Protein AF-A0ABC8AIF9-F1 (afdb_monomer_lite)

pLDDT: mean 82.9, std 13.35, range [44.25, 95.88]

Organism: NCBI:txid37332

InterPro domains:
  IPR011008 Dimeric alpha-beta barrel [SSF54909] (7-73)
  IPR019887 Transcription regulator AsnC/Lrp, ligand binding domain [PF01037] (8-70)

Structure (mmCIF, N/CA/C/O backbone):
data_AF-A0ABC8AIF9-F1
#
_entry.id   AF-A0ABC8AIF9-F1
#
loop_
_atom_site.group_PDB
_atom_site.id
_atom_site.type_symbol
_atom_site.label_atom_id
_atom_site.label_alt_id
_atom_site.label_comp_id
_atom_site.label_asym_id
_atom_site.label_entity_id
_atom_site.label_seq_id
_atom_site.pdbx_PDB_ins_code
_atom_site.Cartn_x
_atom_site.Cartn_y
_atom_site.Cartn_z
_atom_site.occupancy
_atom_site.B_iso_or_equiv
_atom_site.auth_seq_id
_atom_site.auth_comp_id
_atom_site.auth_asym_id
_atom_site.auth_atom_id
_atom_site.pdbx_PDB_model_num
ATO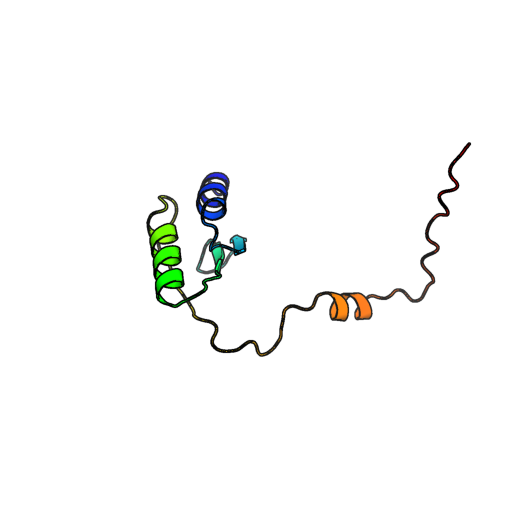M 1 N N . MET A 1 1 ? -7.227 20.039 -13.251 1.00 44.25 1 MET A N 1
ATOM 2 C CA . MET A 1 1 ? -6.569 18.996 -12.432 1.00 44.25 1 MET A CA 1
ATOM 3 C C . MET A 1 1 ? -6.776 17.646 -13.118 1.00 44.25 1 MET A C 1
ATOM 5 O O . MET A 1 1 ? -7.907 17.195 -13.222 1.00 44.25 1 MET A O 1
ATOM 9 N N . ARG A 1 2 ? -5.721 17.083 -13.722 1.00 53.69 2 ARG A N 1
ATOM 10 C CA . ARG A 1 2 ? -5.759 15.989 -14.721 1.00 53.69 2 ARG A CA 1
ATOM 11 C C . ARG A 1 2 ? -5.531 14.612 -14.065 1.00 53.69 2 ARG A C 1
ATOM 13 O O . ARG A 1 2 ? -4.647 13.881 -14.480 1.00 53.69 2 ARG A O 1
ATOM 20 N N . TRP A 1 3 ? -6.295 14.266 -13.028 1.00 54.16 3 TRP A N 1
ATOM 21 C CA . TRP A 1 3 ? -6.096 13.017 -12.262 1.00 54.16 3 TRP A CA 1
ATOM 22 C C . TRP A 1 3 ? -6.614 11.759 -12.967 1.00 54.16 3 TRP A C 1
ATOM 24 O O . TRP A 1 3 ? -6.117 10.660 -12.743 1.00 54.16 3 TRP A O 1
ATOM 34 N N . THR A 1 4 ? -7.594 11.912 -13.859 1.00 54.88 4 THR A N 1
ATOM 35 C CA . THR A 1 4 ? -8.262 10.787 -14.530 1.00 54.88 4 THR A CA 1
ATOM 36 C C . THR A 1 4 ? -7.327 9.960 -15.404 1.00 54.88 4 THR A C 1
ATOM 38 O O . THR A 1 4 ? -7.550 8.766 -15.567 1.00 54.88 4 THR A O 1
ATOM 41 N N . ARG A 1 5 ? -6.264 10.566 -15.950 1.00 57.78 5 ARG A N 1
ATOM 42 C CA . ARG A 1 5 ? -5.325 9.856 -16.825 1.00 57.78 5 ARG A CA 1
ATOM 43 C C . ARG A 1 5 ? -4.317 9.013 -16.037 1.00 57.78 5 ARG A C 1
ATOM 45 O O . ARG A 1 5 ? -4.051 7.889 -16.440 1.00 57.78 5 ARG A O 1
ATOM 52 N N . SER A 1 6 ? -3.845 9.509 -14.892 1.00 62.00 6 SER A N 1
ATOM 53 C CA . SER A 1 6 ? -2.914 8.783 -14.017 1.00 62.00 6 SER A CA 1
ATOM 54 C C . SER A 1 6 ? -3.553 7.534 -13.405 1.00 62.00 6 SER A C 1
ATOM 56 O O . SER A 1 6 ? -2.895 6.509 -13.271 1.00 62.00 6 SER A O 1
ATOM 58 N N . SER A 1 7 ? -4.850 7.596 -13.077 1.00 70.12 7 SER A N 1
ATOM 59 C CA . SER A 1 7 ? -5.580 6.450 -12.521 1.00 70.12 7 SER A CA 1
ATOM 60 C C . SER A 1 7 ? -5.608 5.259 -13.480 1.00 70.12 7 SER A C 1
ATOM 62 O O . SER A 1 7 ? -5.412 4.138 -13.034 1.00 70.12 7 SER A O 1
ATOM 64 N N . ALA A 1 8 ? -5.825 5.487 -14.779 1.00 79.75 8 ALA A N 1
ATOM 65 C CA . ALA A 1 8 ? -5.908 4.407 -15.765 1.00 79.75 8 ALA A CA 1
ATOM 66 C C . ALA A 1 8 ? -4.542 3.757 -16.051 1.00 79.75 8 ALA A C 1
ATOM 68 O O . ALA A 1 8 ? -4.470 2.554 -16.280 1.00 79.75 8 ALA A O 1
ATOM 69 N N . GLU A 1 9 ? -3.457 4.539 -16.026 1.00 86.25 9 GLU A N 1
ATOM 70 C CA . GLU A 1 9 ? -2.097 4.009 -16.204 1.00 86.25 9 GLU A CA 1
ATOM 71 C C . GLU A 1 9 ? -1.672 3.134 -15.015 1.00 86.25 9 GLU A C 1
ATOM 73 O O . GLU A 1 9 ? -1.060 2.090 -15.221 1.00 86.25 9 GLU A O 1
ATOM 78 N N . LEU A 1 10 ? -2.019 3.527 -13.783 1.00 90.12 10 LEU A N 1
ATOM 79 C CA . LEU A 1 10 ? -1.704 2.746 -12.581 1.00 90.12 10 LEU A CA 1
ATOM 80 C C . LEU A 1 10 ? -2.574 1.492 -12.444 1.00 90.12 10 LEU A C 1
ATOM 82 O O . LEU A 1 10 ? -2.056 0.451 -12.053 1.00 90.12 10 LEU A O 1
ATOM 86 N N . ASP A 1 11 ? -3.857 1.573 -12.803 1.00 90.50 11 ASP A N 1
ATOM 87 C CA . ASP A 1 11 ? -4.793 0.436 -12.783 1.00 90.50 11 ASP A CA 1
ATOM 88 C C . ASP A 1 11 ? -4.359 -0.691 -13.741 1.00 90.50 11 ASP A C 1
ATOM 90 O O . ASP A 1 11 ? -4.582 -1.873 -13.490 1.00 90.50 11 ASP A O 1
ATOM 94 N N . ALA A 1 12 ? -3.645 -0.343 -14.816 1.00 92.25 12 ALA A N 1
ATOM 95 C CA . ALA A 1 12 ? -3.086 -1.314 -15.754 1.00 92.25 12 ALA A CA 1
ATOM 96 C C . ALA A 1 12 ? -1.868 -2.088 -15.210 1.00 92.25 12 ALA A C 1
ATOM 98 O O . ALA A 1 12 ? -1.420 -3.033 -15.863 1.00 92.25 12 ALA A O 1
ATOM 99 N N . ILE A 1 13 ? -1.304 -1.703 -14.056 1.00 94.19 13 ILE A N 1
ATOM 100 C CA . ILE A 1 13 ? -0.126 -2.343 -13.458 1.00 94.19 13 ILE A CA 1
ATOM 101 C C . ILE A 1 13 ? -0.598 -3.306 -12.357 1.00 94.19 13 ILE A C 1
ATOM 103 O O . ILE A 1 13 ? -0.903 -2.851 -11.258 1.00 94.19 13 ILE A O 1
ATOM 107 N N . PRO A 1 14 ? -0.580 -4.641 -12.563 1.00 94.38 14 PRO A N 1
ATOM 108 C CA . PRO A 1 14 ? -1.173 -5.592 -11.610 1.00 94.38 14 PRO A CA 1
ATOM 109 C C . PRO A 1 14 ? -0.554 -5.564 -10.207 1.00 94.38 14 PRO A C 1
ATOM 111 O O . PRO A 1 14 ? -1.191 -5.946 -9.230 1.00 94.38 14 PRO A O 1
ATOM 114 N N . GLY A 1 15 ? 0.705 -5.128 -10.101 1.00 95.19 15 GLY A N 1
ATOM 115 C CA . GLY A 1 15 ? 1.390 -4.967 -8.821 1.00 95.19 15 GLY A CA 1
ATOM 116 C C . GLY A 1 15 ? 0.891 -3.779 -7.994 1.00 95.19 15 GLY A C 1
ATOM 117 O O . GLY A 1 15 ? 1.196 -3.717 -6.806 1.00 95.19 15 GLY A O 1
ATOM 118 N N . VAL A 1 16 ? 0.136 -2.843 -8.576 1.00 95.62 16 VAL A N 1
ATOM 119 C CA . VAL A 1 16 ? -0.517 -1.749 -7.848 1.00 95.62 16 VAL A CA 1
ATOM 120 C C . VAL A 1 16 ? -1.829 -2.279 -7.279 1.00 95.62 16 VAL A C 1
ATOM 122 O O . VAL A 1 16 ? -2.804 -2.467 -7.994 1.00 95.62 16 VAL A O 1
ATOM 125 N N . LEU A 1 17 ? -1.850 -2.540 -5.974 1.00 94.81 17 LEU A N 1
ATOM 126 C CA . LEU A 1 17 ? -3.016 -3.108 -5.294 1.00 94.81 17 LEU A CA 1
ATOM 127 C C . LEU A 1 17 ? -4.022 -2.030 -4.890 1.00 94.81 17 LEU A C 1
ATOM 129 O O . LEU A 1 17 ? -5.223 -2.277 -4.855 1.00 94.81 17 LEU A O 1
ATOM 133 N N . GLU A 1 18 ? -3.522 -0.844 -4.544 1.00 94.00 18 GLU A N 1
ATOM 134 C CA . GLU A 1 18 ? -4.319 0.329 -4.188 1.00 94.00 18 GLU A CA 1
ATOM 135 C C . GLU A 1 18 ? -3.569 1.595 -4.605 1.00 94.00 18 GLU A C 1
ATOM 137 O O . GLU A 1 18 ? -2.337 1.626 -4.544 1.00 94.00 18 GLU A O 1
ATOM 142 N N . ALA A 1 19 ? -4.300 2.649 -4.962 1.00 93.00 19 ALA A N 1
ATOM 143 C CA . ALA A 1 19 ? -3.755 3.975 -5.227 1.00 93.00 19 ALA A CA 1
ATOM 144 C C . ALA A 1 19 ? -4.701 5.053 -4.680 1.00 93.00 19 ALA A C 1
ATOM 146 O O . ALA A 1 19 ? -5.907 5.019 -4.928 1.00 93.00 19 ALA A O 1
ATOM 147 N N . TYR A 1 20 ? -4.156 6.020 -3.944 1.00 90.94 20 TYR A N 1
ATOM 148 C CA . TYR A 1 20 ? -4.916 7.082 -3.285 1.00 90.94 20 TYR A CA 1
ATOM 149 C C . TYR A 1 20 ? -4.365 8.445 -3.668 1.00 90.94 20 TYR A C 1
ATOM 151 O O . TYR A 1 20 ? -3.165 8.669 -3.549 1.00 90.94 20 TYR A O 1
ATOM 159 N N . ALA A 1 21 ? -5.234 9.373 -4.065 1.00 90.00 21 ALA A N 1
ATOM 160 C CA . ALA A 1 21 ? -4.844 10.771 -4.195 1.00 90.00 21 ALA A CA 1
ATOM 161 C C . ALA A 1 21 ? -4.650 11.388 -2.803 1.00 90.00 21 ALA A C 1
ATOM 163 O O . ALA A 1 21 ? -5.488 11.204 -1.915 1.00 90.00 21 ALA A O 1
ATOM 164 N N . THR A 1 22 ? -3.560 12.128 -2.612 1.00 87.81 22 THR A N 1
ATOM 165 C CA . THR A 1 22 ? -3.210 12.732 -1.319 1.00 87.81 22 THR A CA 1
ATOM 166 C C . THR A 1 22 ? -2.944 14.225 -1.455 1.00 87.81 22 THR A C 1
ATOM 168 O O . THR A 1 22 ? -2.468 14.692 -2.479 1.00 87.81 22 THR A O 1
ATOM 171 N N . THR A 1 23 ? -3.221 14.998 -0.404 1.00 84.81 23 THR A N 1
ATOM 172 C CA . THR A 1 23 ? -2.931 16.446 -0.349 1.00 84.81 23 THR A CA 1
ATOM 173 C C . THR A 1 23 ? -1.540 16.749 0.235 1.00 84.81 23 THR A C 1
ATOM 175 O O . THR A 1 23 ? -1.301 17.857 0.709 1.00 84.81 23 THR A O 1
ATOM 178 N N . GLY A 1 24 ? -0.659 15.742 0.307 1.00 79.25 24 GLY A N 1
ATOM 179 C CA . GLY A 1 24 ? 0.660 15.808 0.943 1.00 79.25 24 GLY A CA 1
ATOM 180 C C . GLY A 1 24 ? 1.789 16.154 -0.032 1.00 79.25 24 GLY A C 1
ATOM 181 O O . GLY A 1 24 ? 1.560 16.682 -1.111 1.00 79.25 24 GLY A O 1
ATOM 182 N N . SER A 1 25 ? 3.032 15.832 0.341 1.00 78.12 25 SER A N 1
ATOM 183 C CA . SER A 1 25 ? 4.217 16.036 -0.516 1.00 78.12 25 SER A CA 1
ATOM 184 C C . SER A 1 25 ? 4.243 15.152 -1.768 1.00 78.12 25 SER A C 1
ATOM 186 O O . SER A 1 25 ? 5.042 15.393 -2.672 1.00 78.12 25 SER A O 1
ATOM 188 N N . GLY A 1 26 ? 3.401 14.120 -1.795 1.00 81.44 26 GLY A N 1
ATOM 189 C CA . GLY A 1 26 ? 3.115 13.306 -2.961 1.00 81.44 26 GLY A CA 1
ATOM 190 C C . GLY A 1 26 ? 1.661 13.470 -3.381 1.00 81.44 26 GLY A C 1
ATOM 191 O O . GLY A 1 26 ? 0.774 13.676 -2.551 1.00 81.44 26 GLY A O 1
ATOM 192 N N . ASP A 1 27 ? 1.447 13.333 -4.680 1.00 86.69 27 ASP A N 1
ATOM 193 C CA . ASP A 1 27 ? 0.139 13.409 -5.320 1.00 86.69 27 ASP A CA 1
ATOM 194 C C . ASP A 1 27 ? -0.635 12.085 -5.211 1.00 86.69 27 ASP A C 1
ATOM 196 O O . ASP A 1 27 ? -1.860 12.085 -5.081 1.00 86.69 27 ASP A O 1
ATOM 200 N N . VAL A 1 28 ? 0.079 10.952 -5.244 1.00 89.06 28 VAL A N 1
ATOM 201 C CA . VAL A 1 28 ? -0.494 9.601 -5.180 1.00 89.06 28 VAL A CA 1
ATOM 202 C C . VAL A 1 28 ? 0.297 8.718 -4.216 1.00 89.06 28 VAL A C 1
ATOM 204 O O . VAL A 1 28 ? 1.525 8.655 -4.285 1.00 89.06 28 VAL A O 1
ATOM 207 N N . LEU A 1 29 ? -0.415 7.993 -3.354 1.00 91.00 29 LEU A N 1
ATOM 208 C CA . LEU A 1 29 ? 0.118 6.923 -2.514 1.00 91.00 29 LEU A CA 1
ATOM 209 C C . LEU A 1 29 ? -0.350 5.566 -3.044 1.00 91.00 29 LEU A C 1
ATOM 211 O O . LEU A 1 29 ? -1.551 5.300 -3.054 1.00 91.00 29 LEU A O 1
ATOM 215 N N . CYS A 1 30 ? 0.590 4.698 -3.419 1.00 92.31 30 CYS A N 1
ATOM 216 C CA . CYS A 1 30 ? 0.286 3.351 -3.900 1.00 92.31 30 CYS A CA 1
ATOM 217 C C . CYS A 1 30 ? 0.664 2.276 -2.874 1.00 92.31 30 CYS A C 1
ATOM 219 O O . CYS A 1 30 ? 1.746 2.330 -2.284 1.00 92.31 30 CYS A O 1
ATOM 221 N N . ARG A 1 31 ? -0.186 1.255 -2.717 1.00 94.19 31 ARG A N 1
ATOM 222 C CA . ARG A 1 31 ? 0.164 0.000 -2.035 1.00 94.19 31 ARG A CA 1
ATOM 223 C C . ARG A 1 31 ? 0.537 -1.032 -3.091 1.00 94.19 31 ARG A C 1
ATOM 225 O O . ARG A 1 31 ? -0.282 -1.362 -3.941 1.00 94.19 31 ARG A O 1
A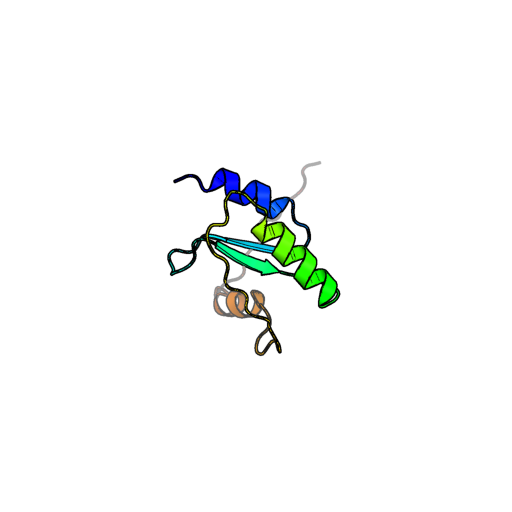TOM 232 N N . ILE A 1 32 ? 1.775 -1.518 -3.047 1.00 94.88 32 ILE A N 1
ATOM 233 C CA . ILE A 1 32 ? 2.339 -2.397 -4.077 1.00 94.88 32 ILE A CA 1
ATOM 234 C C . ILE A 1 32 ? 2.517 -3.815 -3.532 1.00 94.88 32 ILE A C 1
ATOM 236 O O . ILE A 1 32 ? 2.971 -3.995 -2.401 1.00 94.88 32 ILE A O 1
ATOM 240 N N . GLY A 1 33 ? 2.171 -4.810 -4.348 1.00 93.69 33 GLY A N 1
ATOM 241 C CA . GLY A 1 33 ? 2.430 -6.226 -4.109 1.00 93.69 33 GLY A CA 1
ATOM 242 C C . GLY A 1 33 ? 3.427 -6.794 -5.115 1.00 93.69 33 GLY A C 1
ATOM 243 O O . GLY A 1 33 ? 3.406 -6.441 -6.293 1.00 93.69 33 GLY A O 1
ATOM 244 N N . ALA A 1 34 ? 4.289 -7.693 -4.646 1.00 93.81 34 ALA A N 1
ATOM 245 C CA . ALA A 1 34 ? 5.194 -8.477 -5.478 1.00 93.81 34 ALA A CA 1
ATOM 246 C C . ALA A 1 34 ? 5.509 -9.817 -4.799 1.00 93.81 34 ALA A C 1
ATOM 248 O O . ALA A 1 34 ? 5.494 -9.913 -3.572 1.00 93.81 34 ALA A O 1
ATOM 249 N N . ASP A 1 35 ? 5.816 -10.839 -5.595 1.00 93.50 35 ASP A N 1
ATOM 250 C CA . ASP A 1 35 ? 6.210 -12.170 -5.114 1.00 93.50 35 ASP A CA 1
ATOM 251 C C . ASP A 1 35 ? 7.693 -12.257 -4.705 1.00 93.50 35 ASP A C 1
ATOM 253 O O . ASP A 1 35 ? 8.121 -13.208 -4.053 1.00 93.50 35 ASP A O 1
ATOM 257 N N . SER A 1 36 ? 8.489 -11.264 -5.104 1.00 93.44 36 SER A N 1
ATOM 258 C CA . SER A 1 36 ? 9.942 -11.255 -4.990 1.00 93.44 36 SER A CA 1
ATOM 259 C C . SER A 1 36 ? 10.493 -9.834 -5.108 1.00 93.44 36 SER A C 1
ATOM 261 O O . SER A 1 36 ? 9.827 -8.916 -5.590 1.00 93.44 36 SER A O 1
ATOM 263 N N . HIS A 1 37 ? 11.756 -9.646 -4.722 1.00 90.94 37 HIS A N 1
ATOM 264 C CA . HIS A 1 37 ? 12.453 -8.369 -4.904 1.00 90.94 37 HIS A CA 1
ATOM 265 C C . HIS A 1 37 ? 12.594 -7.993 -6.388 1.00 90.94 37 HIS A C 1
ATOM 267 O O . HIS A 1 37 ? 12.426 -6.830 -6.746 1.00 90.94 37 HIS A O 1
ATOM 273 N N . ALA A 1 38 ? 12.849 -8.975 -7.261 1.00 94.88 38 ALA A N 1
ATOM 274 C CA . ALA A 1 38 ? 12.899 -8.758 -8.706 1.00 94.88 38 ALA A CA 1
ATOM 275 C C . ALA A 1 38 ? 11.525 -8.346 -9.259 1.00 94.88 38 ALA A C 1
ATOM 277 O O . ALA A 1 38 ? 11.438 -7.401 -10.044 1.00 94.88 38 ALA A O 1
ATOM 278 N N . GLY A 1 39 ? 10.451 -8.995 -8.792 1.00 94.69 39 GLY A N 1
ATOM 279 C CA . GLY A 1 39 ? 9.076 -8.610 -9.105 1.00 94.69 39 GLY A CA 1
ATOM 280 C C . GLY A 1 39 ? 8.759 -7.185 -8.650 1.00 94.69 39 GLY A C 1
ATOM 281 O O . GLY A 1 39 ? 8.226 -6.396 -9.427 1.00 94.69 39 GLY A O 1
ATOM 282 N N . LEU A 1 40 ? 9.171 -6.808 -7.434 1.00 93.75 40 LEU A N 1
ATOM 283 C CA . LEU A 1 40 ? 8.992 -5.447 -6.923 1.00 93.75 40 LEU A CA 1
ATOM 284 C C . LEU A 1 40 ? 9.707 -4.424 -7.810 1.00 93.75 40 LEU A C 1
ATOM 286 O O . LEU A 1 40 ? 9.117 -3.411 -8.181 1.00 93.75 40 LEU A O 1
ATOM 290 N N . GLN A 1 41 ? 10.952 -4.704 -8.198 1.00 93.19 41 GLN A N 1
ATOM 291 C CA . GLN A 1 41 ? 11.701 -3.826 -9.091 1.00 93.19 41 GLN A CA 1
ATOM 292 C C . GLN A 1 41 ? 11.026 -3.690 -10.463 1.00 93.19 41 GLN A C 1
ATOM 294 O O . GLN A 1 41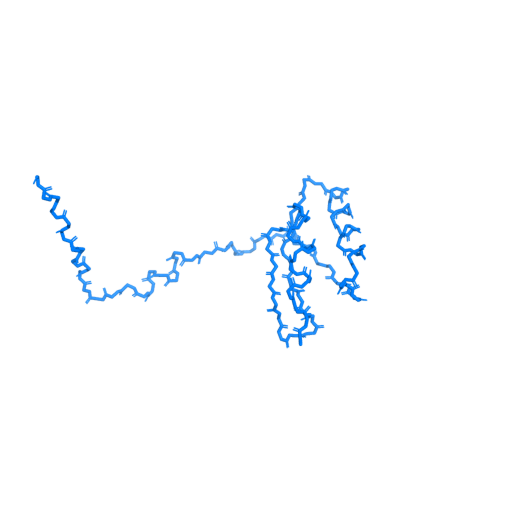 ? 10.957 -2.584 -10.998 1.00 93.19 41 GLN A O 1
ATOM 299 N N . ALA A 1 42 ? 10.471 -4.773 -11.015 1.00 94.75 42 ALA A N 1
ATOM 300 C CA . ALA A 1 42 ? 9.723 -4.723 -12.271 1.00 94.75 42 ALA A CA 1
ATOM 301 C C . ALA A 1 42 ? 8.458 -3.849 -12.168 1.00 94.75 42 ALA A C 1
ATOM 303 O O . ALA A 1 42 ? 8.168 -3.074 -13.086 1.00 94.75 42 ALA A O 1
ATOM 304 N N . VAL A 1 43 ? 7.735 -3.919 -11.045 1.00 95.06 43 VAL A N 1
ATOM 305 C CA . VAL A 1 43 ? 6.564 -3.062 -10.797 1.00 95.06 43 VAL A CA 1
ATOM 306 C C . VAL A 1 43 ? 6.974 -1.594 -10.684 1.00 95.06 43 VAL A C 1
ATOM 308 O O . VAL A 1 43 ? 6.386 -0.750 -11.358 1.00 95.06 43 VAL A O 1
ATOM 311 N N . LEU A 1 44 ? 8.020 -1.281 -9.911 1.00 92.88 44 LEU A N 1
ATOM 312 C CA . LEU A 1 44 ? 8.510 0.095 -9.757 1.00 92.88 44 LEU A CA 1
ATOM 313 C C . LEU A 1 44 ? 8.965 0.701 -11.090 1.00 92.88 44 LEU A C 1
ATOM 315 O O . LEU A 1 44 ? 8.611 1.835 -11.398 1.00 92.88 44 LEU A O 1
ATOM 319 N N . LEU A 1 45 ? 9.674 -0.071 -11.920 1.00 92.88 45 LEU A N 1
ATOM 320 C CA . LEU A 1 45 ? 10.057 0.360 -13.268 1.00 92.88 45 LEU A CA 1
ATOM 321 C C . LEU A 1 45 ? 8.847 0.566 -14.185 1.00 92.88 45 LEU A C 1
ATOM 323 O O . LEU A 1 45 ? 8.894 1.408 -15.076 1.00 92.88 45 LEU A O 1
ATOM 327 N N . SER A 1 46 ? 7.775 -0.207 -14.008 1.00 93.19 46 SER A N 1
ATOM 328 C CA . SER A 1 46 ? 6.541 -0.029 -14.784 1.00 93.19 46 SER A CA 1
ATOM 329 C C . SER A 1 46 ? 5.826 1.267 -14.398 1.00 93.19 46 SER A C 1
ATOM 331 O O . SER A 1 46 ? 5.348 1.972 -15.280 1.00 93.19 46 SER A O 1
ATOM 333 N N . ILE A 1 47 ? 5.826 1.616 -13.106 1.00 91.06 47 ILE A N 1
ATOM 334 C CA . ILE A 1 47 ? 5.287 2.887 -12.599 1.00 91.06 47 ILE A CA 1
ATOM 335 C C . ILE A 1 47 ? 6.117 4.069 -13.115 1.00 91.06 47 ILE A C 1
ATOM 337 O O . ILE A 1 47 ? 5.550 5.034 -13.619 1.00 91.06 47 ILE A O 1
ATOM 341 N N . ASP A 1 48 ? 7.448 3.986 -13.051 1.00 89.44 48 ASP A N 1
ATOM 342 C CA . ASP A 1 48 ? 8.353 5.060 -13.496 1.00 89.44 48 ASP A CA 1
ATOM 343 C C . ASP A 1 48 ? 8.244 5.355 -15.005 1.00 89.44 48 ASP A C 1
ATOM 345 O O . ASP A 1 48 ? 8.437 6.481 -15.450 1.00 89.44 48 ASP A O 1
ATOM 349 N N . LYS A 1 49 ? 7.856 4.353 -15.804 1.00 89.38 49 LYS A N 1
ATOM 350 C CA . LYS A 1 49 ? 7.598 4.511 -17.246 1.00 89.38 49 LYS A CA 1
ATOM 351 C C . LYS A 1 49 ? 6.279 5.216 -17.566 1.00 89.38 49 LYS A C 1
ATOM 353 O O . LYS A 1 49 ? 6.054 5.557 -18.729 1.00 89.38 49 LYS A O 1
ATOM 358 N N . THR A 1 50 ? 5.389 5.400 -16.591 1.00 87.19 50 THR A N 1
ATOM 359 C CA . THR A 1 50 ? 4.129 6.111 -16.833 1.00 87.19 50 THR A CA 1
ATOM 360 C C . THR A 1 50 ? 4.401 7.599 -17.013 1.00 87.19 50 THR A C 1
ATOM 362 O O . THR A 1 50 ? 5.122 8.228 -16.241 1.00 87.19 50 THR A O 1
ATOM 365 N N . SER A 1 51 ? 3.799 8.192 -18.044 1.00 80.56 51 SER A N 1
ATOM 366 C CA . SER A 1 51 ? 4.035 9.600 -18.398 1.00 80.56 51 SER A CA 1
ATOM 367 C C . SER A 1 51 ? 3.573 10.588 -17.320 1.00 80.56 51 SER A C 1
ATOM 369 O O . SE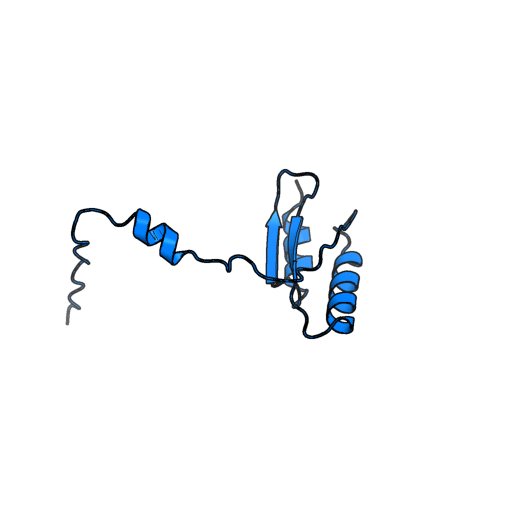R A 1 51 ? 3.938 11.763 -17.339 1.00 80.56 51 SER A O 1
ATOM 371 N N . SER A 1 52 ? 2.742 10.109 -16.395 1.00 81.06 52 SER A N 1
ATOM 372 C CA . SER A 1 52 ? 2.134 10.895 -15.330 1.00 81.06 52 SER A CA 1
ATOM 373 C C . SER A 1 52 ? 3.000 10.995 -14.065 1.00 81.06 52 SER A C 1
ATOM 375 O O . SER A 1 52 ? 2.678 11.799 -13.189 1.00 81.06 52 SER A O 1
ATOM 377 N N . VAL A 1 53 ? 4.077 10.208 -13.946 1.00 80.88 53 VAL A N 1
ATOM 378 C CA . VAL A 1 53 ? 4.947 10.180 -12.760 1.00 80.88 53 VAL A CA 1
ATOM 379 C C . VAL A 1 53 ? 6.139 11.115 -12.955 1.00 80.88 53 VAL A C 1
ATOM 381 O O . VAL A 1 53 ? 6.968 10.925 -13.834 1.00 80.88 53 VAL A O 1
ATOM 384 N N . VAL A 1 54 ? 6.230 12.147 -12.113 1.00 83.50 54 VAL A N 1
ATOM 385 C CA . VAL A 1 54 ? 7.323 13.142 -12.158 1.00 83.50 54 VAL A CA 1
ATOM 386 C C . VAL A 1 54 ? 8.423 12.822 -11.143 1.00 83.50 54 VAL A C 1
ATOM 388 O O . VAL A 1 54 ? 9.599 13.106 -11.362 1.00 83.50 54 VAL A O 1
ATOM 391 N N . ARG A 1 55 ? 8.044 12.245 -10.002 1.00 83.31 55 ARG A N 1
ATOM 392 C CA . ARG A 1 55 ? 8.952 11.808 -8.942 1.00 83.31 55 ARG A CA 1
ATOM 393 C C . ARG A 1 55 ? 8.296 10.665 -8.181 1.00 83.31 55 ARG A C 1
ATOM 395 O O . ARG A 1 55 ? 7.112 10.738 -7.866 1.00 83.31 55 ARG A O 1
ATOM 402 N N . SER A 1 56 ? 9.107 9.685 -7.801 1.00 83.19 56 SER A N 1
ATOM 403 C CA . SER A 1 56 ? 8.697 8.560 -6.962 1.00 83.19 56 SER A CA 1
ATOM 404 C C . SER A 1 56 ? 9.562 8.482 -5.709 1.00 83.19 56 SER A C 1
ATOM 406 O O . SER A 1 56 ? 10.767 8.727 -5.756 1.00 83.19 56 SER A O 1
ATOM 408 N N . HIS A 1 57 ? 8.956 8.112 -4.583 1.00 84.88 57 HIS A N 1
ATOM 409 C CA . HIS A 1 57 ? 9.665 7.745 -3.361 1.00 84.88 57 HIS A CA 1
ATOM 410 C C . HIS A 1 57 ? 9.089 6.425 -2.855 1.00 84.88 57 HIS A C 1
ATOM 412 O O . HIS A 1 57 ? 7.881 6.316 -2.657 1.00 84.88 57 HIS A O 1
ATOM 418 N N . SER A 1 58 ? 9.945 5.418 -2.681 1.00 84.12 58 SER A N 1
ATOM 419 C CA . SER A 1 58 ? 9.522 4.063 -2.319 1.00 84.12 58 SER A CA 1
ATOM 420 C C . SER A 1 58 ? 9.932 3.732 -0.891 1.00 84.12 58 SER A C 1
ATOM 422 O O . SER A 1 58 ? 11.050 4.025 -0.476 1.00 84.12 58 SER A O 1
ATOM 424 N N . VAL A 1 59 ? 9.031 3.086 -0.153 1.00 84.88 59 VAL A N 1
ATOM 425 C CA . VAL A 1 59 ? 9.285 2.564 1.194 1.00 84.88 59 VAL A CA 1
ATOM 426 C C . VAL A 1 59 ? 8.901 1.090 1.206 1.00 84.88 59 VAL A C 1
ATOM 428 O O . VAL A 1 59 ? 7.827 0.728 0.731 1.00 84.88 59 VAL A O 1
ATOM 431 N N . VAL A 1 60 ? 9.775 0.240 1.746 1.00 85.69 60 VAL A N 1
ATOM 432 C CA . VAL A 1 60 ? 9.523 -1.201 1.870 1.00 85.69 60 VAL A CA 1
ATOM 433 C C . VAL A 1 60 ? 9.009 -1.501 3.273 1.00 85.69 60 VAL A C 1
ATOM 435 O O . VAL A 1 60 ? 9.662 -1.185 4.267 1.00 85.69 60 VAL A O 1
ATOM 438 N N . VAL A 1 61 ? 7.833 -2.121 3.360 1.00 86.62 61 VAL A N 1
ATOM 439 C CA . VAL A 1 61 ? 7.270 -2.579 4.635 1.00 86.62 61 VAL A CA 1
ATOM 440 C C . VAL A 1 61 ? 8.017 -3.836 5.079 1.00 86.62 61 VAL A C 1
ATOM 442 O O . VAL A 1 61 ? 7.942 -4.865 4.416 1.00 86.62 61 VAL A O 1
ATOM 445 N N . LEU A 1 62 ? 8.725 -3.760 6.208 1.00 89.50 62 LEU A N 1
ATOM 446 C CA . LEU A 1 62 ? 9.492 -4.888 6.759 1.00 89.50 62 LEU A CA 1
ATOM 447 C C . LEU A 1 62 ? 8.656 -5.769 7.695 1.00 89.50 62 LEU A C 1
ATOM 449 O O . LEU A 1 62 ? 8.863 -6.976 7.776 1.00 89.50 62 LEU A O 1
ATOM 453 N N . SER A 1 63 ? 7.710 -5.169 8.415 1.00 91.75 63 SER A N 1
ATOM 454 C CA . SER A 1 63 ? 6.775 -5.881 9.279 1.00 91.75 63 SER A CA 1
ATOM 455 C C . SER A 1 63 ? 5.454 -5.125 9.381 1.00 91.75 63 SER A C 1
ATOM 457 O O . SER A 1 63 ? 5.402 -3.897 9.297 1.00 91.75 63 SER A O 1
ATOM 459 N N . THR A 1 64 ? 4.362 -5.868 9.558 1.00 92.44 64 THR A N 1
ATOM 460 C CA . THR A 1 64 ? 3.044 -5.283 9.824 1.00 92.44 64 THR A CA 1
ATOM 461 C C . THR A 1 64 ? 2.805 -5.280 11.327 1.00 92.44 64 THR A C 1
ATOM 463 O O . THR A 1 64 ? 2.503 -6.318 11.908 1.00 92.44 64 THR A O 1
ATOM 466 N N . VAL A 1 65 ? 2.928 -4.112 11.961 1.00 95.88 65 VAL A N 1
ATOM 467 C CA . VAL A 1 65 ? 2.669 -3.955 13.406 1.00 95.88 65 VAL A CA 1
ATOM 468 C C . VAL A 1 65 ? 1.171 -4.070 13.711 1.00 95.88 65 VAL A C 1
ATOM 470 O O . VAL A 1 65 ? 0.763 -4.695 14.685 1.00 95.88 65 VAL A O 1
ATOM 473 N N . VAL A 1 66 ? 0.337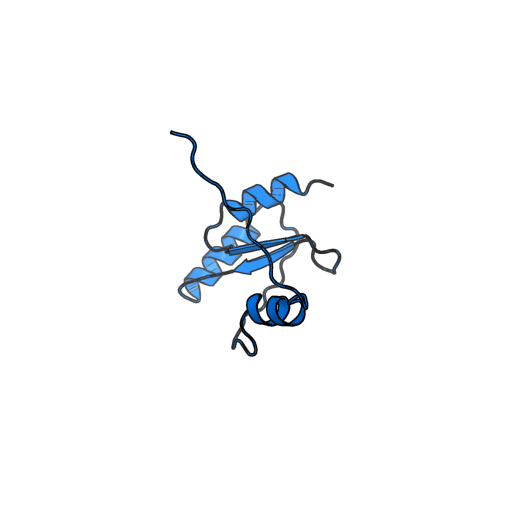 -3.480 12.852 1.00 94.31 66 VAL A N 1
ATOM 474 C CA . VAL A 1 66 ? -1.124 -3.545 12.923 1.00 94.31 66 VAL A CA 1
ATOM 475 C C . VAL A 1 66 ? -1.665 -3.768 11.519 1.00 94.31 66 VAL A C 1
ATOM 477 O O . VAL A 1 66 ? -1.509 -2.916 10.649 1.00 94.31 66 VAL A O 1
ATOM 480 N N . ALA A 1 67 ? -2.325 -4.904 11.302 1.00 92.50 67 ALA A N 1
ATOM 481 C CA . ALA A 1 67 ? -3.016 -5.164 10.047 1.00 92.50 67 ALA A CA 1
ATOM 482 C C . ALA A 1 67 ? -4.240 -4.249 9.887 1.00 92.50 67 ALA A C 1
ATOM 484 O O . ALA A 1 67 ? -4.865 -3.836 10.872 1.00 92.50 67 ALA A O 1
ATOM 485 N N . HIS A 1 68 ? -4.608 -3.973 8.634 1.0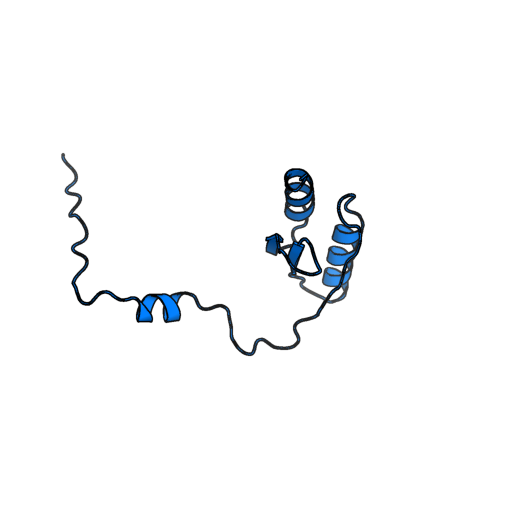0 90.81 68 HIS A N 1
ATOM 486 C CA . HIS A 1 68 ? -5.832 -3.249 8.310 1.00 90.81 68 HIS A CA 1
ATOM 487 C C . HIS A 1 68 ? -7.048 -3.965 8.917 1.00 90.81 68 HIS A C 1
ATOM 489 O O . HIS A 1 68 ? -7.259 -5.157 8.692 1.00 90.81 68 HIS A O 1
ATOM 495 N N . ARG A 1 69 ? -7.834 -3.246 9.724 1.00 93.06 69 ARG A N 1
ATOM 496 C CA . ARG A 1 69 ? -8.938 -3.821 10.503 1.00 93.06 69 ARG A CA 1
ATOM 497 C C . ARG A 1 69 ? -10.111 -2.848 10.590 1.00 93.06 69 ARG A C 1
ATOM 499 O O . ARG A 1 69 ? -10.124 -1.934 11.407 1.00 93.06 69 ARG A O 1
ATOM 506 N N . THR A 1 70 ? -11.122 -3.062 9.759 1.00 93.81 70 THR A N 1
ATOM 507 C CA . THR A 1 70 ? -12.342 -2.235 9.734 1.00 93.81 70 THR A CA 1
ATOM 508 C C . THR A 1 70 ? -13.363 -2.680 10.777 1.00 93.81 70 THR A C 1
ATOM 510 O O . THR A 1 70 ? -13.985 -1.848 11.431 1.00 93.81 70 THR A O 1
ATOM 513 N N . LEU A 1 71 ? -13.499 -3.991 11.006 1.00 92.69 71 LEU A N 1
ATOM 514 C CA . LEU A 1 71 ? -14.481 -4.538 11.950 1.00 92.69 71 LEU A CA 1
ATOM 515 C C . LEU A 1 71 ? -14.326 -4.031 13.397 1.00 92.69 71 LEU A C 1
ATOM 517 O O . LEU A 1 71 ? -15.352 -3.727 14.006 1.00 92.69 71 LEU A O 1
ATOM 521 N N . PRO A 1 72 ? -13.111 -3.902 13.976 1.00 92.69 72 PRO A N 1
ATOM 522 C CA . PRO A 1 72 ? -12.968 -3.347 15.321 1.00 92.69 72 PRO A CA 1
ATOM 523 C C . PRO A 1 72 ? -13.529 -1.927 15.453 1.00 92.69 72 PRO A C 1
ATOM 525 O O . PRO A 1 72 ? -14.155 -1.640 16.465 1.00 92.69 72 PRO A O 1
ATOM 528 N N . LEU A 1 73 ? -13.376 -1.079 14.427 1.00 89.06 73 LEU A N 1
ATOM 529 C CA . LEU A 1 73 ? -13.956 0.268 14.398 1.00 89.06 73 LEU A CA 1
ATOM 530 C C . LEU A 1 73 ? -15.488 0.215 14.346 1.00 89.06 73 LEU A C 1
ATOM 532 O O . LEU A 1 73 ? -16.159 0.890 15.113 1.00 89.06 73 LEU A O 1
ATOM 536 N N . LEU A 1 74 ? -16.067 -0.627 13.488 1.00 89.88 74 LEU A N 1
ATOM 537 C CA . LEU A 1 74 ? -17.528 -0.736 13.391 1.00 89.88 74 LEU A CA 1
ATOM 538 C C . LEU A 1 74 ? -18.170 -1.199 14.708 1.00 89.88 74 LEU A C 1
ATOM 540 O O . LEU A 1 74 ? -19.268 -0.765 15.046 1.00 89.88 74 LEU A O 1
ATOM 544 N N . ARG A 1 75 ? -17.473 -2.031 15.491 1.00 89.31 75 ARG A N 1
ATOM 545 C CA . ARG A 1 75 ? -17.939 -2.460 16.819 1.00 89.31 75 ARG A CA 1
ATOM 546 C C . ARG A 1 75 ? -17.989 -1.325 17.842 1.00 89.31 75 ARG A C 1
ATOM 548 O O . ARG A 1 75 ? -18.819 -1.399 18.740 1.00 89.31 75 ARG A O 1
ATOM 555 N N . THR A 1 76 ? -17.168 -0.278 17.710 1.00 87.38 76 THR A N 1
ATOM 556 C CA . THR A 1 76 ? -17.269 0.904 18.590 1.00 87.38 76 THR A CA 1
ATOM 557 C C . THR A 1 76 ? -18.473 1.776 18.247 1.00 87.38 76 THR A C 1
ATOM 559 O O . THR A 1 76 ? -18.871 2.612 19.050 1.00 87.38 76 THR A O 1
ATOM 562 N N . LEU A 1 77 ? -19.038 1.592 17.052 1.00 85.25 77 LEU A N 1
ATOM 563 C CA . LEU A 1 77 ? -20.183 2.336 16.537 1.00 85.25 77 LEU A CA 1
ATOM 564 C C . LEU A 1 77 ? -21.503 1.568 16.699 1.00 85.25 77 LEU A C 1
ATOM 566 O O . LEU A 1 77 ? -22.531 2.064 16.244 1.00 85.25 77 LEU A O 1
ATOM 570 N N . ALA A 1 78 ? -21.489 0.369 17.305 1.00 68.75 78 ALA A N 1
ATOM 571 C CA . ALA A 1 78 ? -22.685 -0.444 17.501 1.00 68.75 78 ALA A CA 1
ATOM 572 C C . ALA A 1 78 ? -23.769 0.391 18.211 1.00 68.75 78 ALA A C 1
ATOM 574 O O . ALA A 1 78 ? -23.574 0.777 19.367 1.00 68.75 78 ALA A O 1
ATOM 575 N N . PRO A 1 79 ? -24.902 0.689 17.546 1.00 62.62 79 PRO A N 1
ATOM 576 C CA . PRO A 1 79 ? -25.973 1.441 18.171 1.00 62.62 79 PRO A CA 1
ATOM 577 C C . PRO A 1 79 ? -26.526 0.622 19.334 1.00 62.62 79 PRO A C 1
ATOM 579 O O . PRO A 1 79 ? -26.751 -0.584 19.205 1.00 62.62 79 PRO A O 1
ATOM 582 N N . SER A 1 80 ? -26.804 1.273 20.459 1.00 62.81 80 SER A N 1
ATOM 583 C CA . SER A 1 80 ? -27.659 0.721 21.507 1.00 62.81 80 SER A CA 1
ATOM 584 C C . SER A 1 80 ? -29.091 0.570 20.964 1.00 62.81 80 SER A C 1
ATOM 586 O O . SER A 1 80 ? -29.944 1.421 21.200 1.00 62.81 80 SER A O 1
ATOM 588 N N . GLY A 1 81 ? -29.363 -0.458 20.161 1.00 62.38 81 GLY A N 1
ATOM 589 C CA . GLY A 1 81 ? -30.697 -0.689 19.609 1.00 62.38 81 GLY A CA 1
ATOM 590 C C . GLY A 1 81 ? -30.703 -1.691 18.463 1.00 62.38 81 GLY A C 1
ATOM 591 O O . GLY A 1 81 ? -29.971 -1.543 17.489 1.00 62.38 81 GLY A O 1
ATOM 592 N N . SER A 1 82 ? -31.544 -2.721 18.578 1.00 62.34 82 SER A N 1
ATOM 593 C CA . SER A 1 82 ? -31.701 -3.782 17.583 1.00 62.34 82 SER A CA 1
ATOM 594 C C . SER A 1 82 ? -32.002 -3.204 16.196 1.00 62.34 82 SER A C 1
ATOM 596 O O . SER A 1 82 ? -33.063 -2.607 15.995 1.00 62.34 82 SER A O 1
ATOM 598 N N . SER A 1 83 ? -31.119 -3.435 15.225 1.00 63.69 83 SER A N 1
ATOM 599 C CA . SER A 1 83 ? -31.460 -3.246 13.816 1.00 63.69 83 SER A CA 1
ATOM 600 C C . SER A 1 83 ? -32.544 -4.264 13.456 1.00 63.69 83 SER A C 1
ATOM 602 O O . SER A 1 83 ? -32.267 -5.452 13.283 1.00 63.69 83 SER A O 1
ATOM 604 N N . LYS A 1 84 ? -33.807 -3.825 13.415 1.00 64.75 84 LYS A N 1
ATOM 605 C CA . LYS A 1 84 ? -34.880 -4.612 12.806 1.00 64.75 84 LYS A CA 1
ATOM 606 C C . LYS A 1 84 ? -34.638 -4.581 11.302 1.00 64.75 84 LYS A C 1
ATOM 608 O O . LYS A 1 84 ? -35.009 -3.619 10.636 1.00 64.75 84 LYS A O 1
ATOM 613 N N . ALA A 1 85 ? -33.983 -5.615 10.779 1.00 67.12 85 ALA A N 1
ATOM 614 C CA . ALA A 1 85 ? -33.903 -5.815 9.341 1.00 67.12 85 ALA A CA 1
ATOM 615 C C . ALA A 1 85 ? -35.340 -5.870 8.774 1.00 67.12 85 ALA A C 1
ATOM 617 O O . ALA A 1 85 ? -36.183 -6.566 9.354 1.00 67.12 85 ALA A O 1
ATOM 618 N N . PRO A 1 86 ? -35.659 -5.138 7.689 1.00 61.66 86 PRO A N 1
ATOM 619 C CA . PRO A 1 86 ? -36.983 -5.196 7.090 1.00 61.66 86 PRO A CA 1
ATOM 620 C C . PRO A 1 86 ? -37.221 -6.622 6.592 1.00 61.66 86 PRO A C 1
ATOM 622 O O . PRO A 1 86 ? -36.427 -7.153 5.816 1.00 61.66 86 PRO A O 1
ATOM 625 N N . ALA A 1 87 ? -38.298 -7.259 7.047 1.00 67.00 87 ALA A N 1
ATOM 626 C CA . ALA A 1 87 ? -38.689 -8.566 6.544 1.00 67.00 87 ALA A CA 1
ATOM 627 C C . ALA A 1 87 ? -39.166 -8.406 5.096 1.00 67.00 87 ALA A C 1
ATOM 629 O O . ALA A 1 87 ? -40.316 -8.041 4.851 1.00 67.00 87 ALA A O 1
ATOM 630 N N . TYR A 1 88 ? -38.281 -8.662 4.134 1.00 65.06 88 TYR A N 1
ATOM 631 C CA . TYR A 1 88 ? -38.699 -8.847 2.753 1.00 65.06 88 TYR A CA 1
ATOM 632 C C . TYR A 1 88 ? -39.494 -10.154 2.682 1.00 65.06 88 TYR A C 1
ATOM 634 O O . TYR A 1 88 ? -38.933 -11.248 2.718 1.00 65.06 88 TYR A O 1
ATOM 642 N N . ARG A 1 89 ? -40.823 -10.042 2.656 1.00 64.62 89 ARG A N 1
ATOM 643 C CA . ARG A 1 89 ? -41.704 -11.165 2.345 1.00 64.62 89 ARG A CA 1
ATOM 644 C C . ARG A 1 89 ? -41.858 -11.190 0.826 1.00 64.62 89 ARG A C 1
ATOM 646 O O . ARG A 1 89 ? -42.431 -10.262 0.263 1.00 64.62 89 ARG A O 1
ATOM 653 N N . ALA A 1 90 ? -41.321 -12.222 0.178 1.00 62.75 90 ALA A N 1
ATOM 654 C CA . ALA A 1 90 ? -41.523 -12.445 -1.248 1.00 62.75 90 ALA A CA 1
ATOM 655 C C . ALA A 1 90 ? -43.020 -12.684 -1.505 1.00 62.75 90 ALA A C 1
ATOM 657 O O . ALA A 1 90 ? -43.620 -13.576 -0.902 1.00 62.75 90 ALA A O 1
ATOM 658 N N . ALA A 1 91 ? -43.623 -11.836 -2.338 1.00 56.53 91 ALA A N 1
ATOM 659 C CA . ALA A 1 91 ? -44.972 -12.039 -2.841 1.00 56.53 91 ALA A CA 1
ATOM 660 C C . ALA A 1 91 ? -44.939 -13.148 -3.904 1.00 56.53 91 ALA A C 1
ATOM 662 O O . ALA A 1 91 ? -44.049 -13.162 -4.754 1.00 56.53 91 ALA A O 1
ATOM 663 N N . HIS A 1 92 ? -45.873 -14.084 -3.763 1.00 50.53 92 HIS A N 1
ATOM 664 C CA . HIS A 1 92 ? -46.118 -15.226 -4.640 1.00 50.53 92 HIS A CA 1
ATOM 665 C C . HIS A 1 92 ? -46.791 -14.792 -5.949 1.00 50.53 92 HIS A C 1
ATOM 667 O O . HIS A 1 92 ? -47.517 -13.772 -5.918 1.00 50.53 92 HIS A O 1
#

Foldseek 3Di:
DPVVQLVVLLVVQVQFPDWDQDPDPDRIDTDGDAPDPVRVVVSVVSSVPDPPDPDDDDDDDPDDPDDDDDVVVVVVVPDPDDPPDPPPDDDD

Sequence (92 aa):
MRWTRSSAELDAIPGVLEAYATTGSGDVLCRIGADSHAGLQAVLLSIDKTSSVVRSHSVVVLSTVVAHRTLPLLRTLAPSGSSKAPAYRAAH

Secondary structure (DSSP, 8-state):
--HHHHHHHHHT-TTEEEEEE-SSSSSEEEEE--SSHHHHHHHHHHHHTSTT-S----------SS---SHHHHHHT--SS-----------

Radius of gyration: 20.25 Å; chains: 1; bounding box: 59×34×40 Å